Protein AF-A0A0Q9QIS9-F1 (afdb_monomer_lite)

Radius of gyration: 12.26 Å; chains: 1; bounding box: 34×26×26 Å

Secondary structure (DSSP, 8-state):
--HHHHHHHHHHHHHHHHHHHHHHHHTT--HHHHHHHHHHHHHHTT----HHHHHHHHHHHHTTPPP-HHHHHH---

Structure (mmCIF, N/CA/C/O backbone):
data_AF-A0A0Q9QIS9-F1
#
_entry.id   AF-A0A0Q9QIS9-F1
#
loop_
_atom_site.group_PDB
_atom_site.id
_atom_site.type_symbol
_atom_site.label_atom_id
_atom_site.label_alt_id
_atom_site.label_comp_id
_atom_site.label_asym_id
_atom_site.label_entity_id
_atom_site.label_seq_id
_atom_site.pdbx_PDB_ins_code
_atom_site.Cartn_x
_atom_site.Cartn_y
_atom_site.Cartn_z
_atom_site.occupancy
_atom_site.B_iso_or_equiv
_atom_site.auth_seq_id
_atom_site.auth_comp_id
_atom_site.auth_asym_id
_atom_site.auth_atom_id
_atom_site.pdbx_PDB_model_num
ATOM 1 N N . MET A 1 1 ? -20.553 14.310 12.420 1.00 49.56 1 MET A N 1
ATOM 2 C CA . MET A 1 1 ? -19.809 13.290 11.657 1.00 49.56 1 MET A CA 1
ATOM 3 C C . MET A 1 1 ? -18.850 14.039 10.741 1.00 49.56 1 MET A C 1
ATOM 5 O O . MET A 1 1 ? -19.285 14.493 9.700 1.00 49.56 1 MET A O 1
ATOM 9 N N . ILE A 1 2 ? -17.631 14.330 11.209 1.00 59.72 2 ILE A N 1
ATOM 10 C CA . ILE A 1 2 ? -16.574 15.036 10.439 1.00 59.72 2 ILE A CA 1
ATOM 11 C C . ILE A 1 2 ? -15.212 14.347 10.668 1.00 59.72 2 ILE A C 1
ATOM 13 O O . ILE A 1 2 ? -14.356 14.339 9.797 1.00 59.72 2 ILE A O 1
ATOM 17 N N . GLU A 1 3 ? -15.040 13.670 11.807 1.00 58.53 3 GLU A N 1
ATOM 18 C CA . GLU A 1 3 ? -13.795 12.975 12.162 1.00 58.53 3 GLU A CA 1
ATOM 19 C C . GLU A 1 3 ? -13.467 11.759 11.274 1.00 58.53 3 GLU A C 1
ATOM 21 O O . GLU A 1 3 ? -12.301 11.480 11.032 1.00 58.53 3 GLU A O 1
ATOM 26 N N . GLN A 1 4 ? -14.480 11.056 10.751 1.00 57.03 4 GLN A N 1
ATOM 27 C CA . GLN A 1 4 ? -14.276 9.835 9.955 1.00 57.03 4 GLN A CA 1
ATOM 28 C C . GLN A 1 4 ? -13.742 10.126 8.540 1.00 57.03 4 GLN A C 1
ATOM 30 O O . GLN A 1 4 ? -12.892 9.381 8.062 1.00 57.03 4 GLN A O 1
ATOM 35 N N . ASP A 1 5 ? -14.187 11.214 7.901 1.00 60.41 5 ASP A N 1
ATOM 36 C CA . ASP A 1 5 ? -13.705 11.642 6.577 1.00 60.41 5 ASP A CA 1
ATOM 37 C C . ASP A 1 5 ? -12.242 12.089 6.627 1.00 60.41 5 ASP A C 1
ATOM 39 O O . ASP A 1 5 ? -11.443 11.699 5.783 1.00 60.41 5 ASP A O 1
ATOM 43 N N . ALA A 1 6 ? -11.860 12.842 7.664 1.00 63.19 6 ALA A N 1
ATOM 44 C CA . ALA A 1 6 ? -10.483 13.301 7.829 1.00 63.19 6 ALA A CA 1
ATOM 45 C C . ALA A 1 6 ? -9.494 12.130 7.995 1.00 63.19 6 ALA A C 1
ATOM 47 O O . ALA A 1 6 ? -8.384 12.179 7.467 1.00 63.19 6 ALA A O 1
ATOM 48 N N . THR A 1 7 ? -9.894 11.059 8.692 1.00 73.12 7 THR A N 1
ATOM 49 C CA . THR A 1 7 ? -9.079 9.840 8.810 1.00 73.12 7 THR A CA 1
ATOM 50 C C . THR A 1 7 ? -8.992 9.078 7.488 1.00 73.12 7 THR A C 1
ATOM 52 O O . THR A 1 7 ? -7.914 8.602 7.137 1.00 73.12 7 THR A O 1
ATOM 55 N N . THR A 1 8 ? -10.090 8.976 6.733 1.00 81.00 8 THR A N 1
ATOM 56 C CA . THR A 1 8 ? -10.090 8.311 5.421 1.00 81.00 8 THR A CA 1
ATOM 57 C C . THR A 1 8 ? -9.248 9.073 4.397 1.00 81.00 8 THR A C 1
ATOM 59 O O . THR A 1 8 ? -8.462 8.448 3.690 1.00 81.00 8 THR A O 1
ATOM 62 N N . GLU A 1 9 ? -9.322 10.403 4.356 1.00 83.12 9 GLU A N 1
ATOM 63 C CA . GLU A 1 9 ? -8.471 11.240 3.499 1.00 83.12 9 GLU A CA 1
ATOM 64 C C . GLU A 1 9 ? -6.987 11.096 3.864 1.00 83.12 9 GLU A C 1
ATOM 66 O O . GLU A 1 9 ? -6.155 10.849 2.992 1.00 83.12 9 GLU A O 1
ATOM 71 N N . ALA A 1 10 ? -6.647 11.140 5.159 1.00 84.25 10 ALA A N 1
ATOM 72 C CA . ALA A 1 10 ? -5.271 10.936 5.617 1.00 84.25 10 ALA A CA 1
ATOM 73 C C . ALA A 1 10 ? -4.734 9.535 5.262 1.00 84.25 10 ALA A C 1
ATOM 75 O O . ALA A 1 10 ? -3.598 9.406 4.806 1.00 84.25 10 ALA A O 1
ATOM 76 N N . LYS A 1 11 ? -5.558 8.487 5.416 1.00 84.19 11 LYS A N 1
ATOM 77 C CA . LYS A 1 11 ? -5.218 7.111 5.017 1.00 84.19 11 LYS A CA 1
ATOM 78 C C . LYS A 1 11 ? -5.036 6.998 3.501 1.00 84.19 11 LYS A C 1
ATOM 80 O O . LYS A 1 11 ? -4.101 6.345 3.049 1.00 84.19 11 LYS A O 1
ATOM 85 N N . THR A 1 12 ? -5.899 7.652 2.725 1.00 89.12 12 THR A N 1
ATOM 86 C CA . THR A 1 12 ? -5.834 7.666 1.255 1.00 89.12 12 THR A CA 1
ATOM 87 C C . THR A 1 12 ? -4.544 8.321 0.774 1.00 89.12 12 THR A C 1
ATOM 89 O O . THR A 1 12 ? -3.858 7.773 -0.084 1.00 89.12 12 THR A O 1
ATOM 92 N N . GLU A 1 13 ? -4.179 9.466 1.350 1.00 88.12 13 GLU A N 1
ATOM 93 C CA . GLU A 1 13 ? -2.952 10.178 0.989 1.00 88.12 13 GLU A CA 1
ATOM 94 C C . GLU A 1 13 ? -1.696 9.391 1.387 1.00 88.12 13 GLU A C 1
ATOM 96 O O . GLU A 1 13 ? -0.743 9.291 0.613 1.00 88.12 13 GLU A O 1
ATOM 101 N N . ALA A 1 14 ? -1.703 8.754 2.558 1.00 89.31 14 ALA A N 1
ATOM 102 C CA . ALA A 1 14 ? -0.624 7.858 2.956 1.00 89.31 14 ALA A CA 1
ATOM 103 C C . ALA A 1 14 ? -0.491 6.665 1.990 1.00 89.31 14 ALA A C 1
ATOM 105 O O . ALA A 1 14 ? 0.611 6.390 1.516 1.00 89.31 14 ALA A O 1
ATOM 106 N N . LEU A 1 15 ? -1.600 6.014 1.612 1.00 88.25 15 LEU A N 1
ATOM 107 C CA . LEU A 1 15 ? -1.598 4.923 0.628 1.00 88.25 15 LEU A CA 1
ATOM 108 C C . LEU A 1 15 ? -1.097 5.372 -0.749 1.00 88.25 15 LEU A C 1
ATOM 110 O O . LEU A 1 15 ? -0.326 4.646 -1.371 1.00 88.25 15 LEU A O 1
ATOM 114 N N . ARG A 1 16 ? -1.470 6.572 -1.215 1.00 89.00 16 ARG A N 1
ATOM 115 C CA . ARG A 1 16 ? -0.945 7.145 -2.469 1.00 89.00 16 ARG A CA 1
ATOM 116 C C . ARG A 1 16 ? 0.569 7.279 -2.444 1.00 89.00 16 ARG A C 1
ATOM 118 O O . ARG A 1 16 ? 1.227 6.881 -3.400 1.00 89.00 16 ARG A O 1
ATOM 125 N N . ASN A 1 17 ? 1.118 7.805 -1.352 1.00 89.31 17 ASN A N 1
ATOM 126 C CA . ASN A 1 17 ? 2.562 7.962 -1.202 1.00 89.31 17 ASN A CA 1
ATOM 127 C C . ASN A 1 17 ? 3.281 6.607 -1.158 1.00 89.31 17 ASN A C 1
ATOM 129 O O . ASN A 1 17 ? 4.310 6.440 -1.813 1.00 89.31 17 ASN A O 1
ATOM 133 N N . VAL A 1 18 ? 2.716 5.626 -0.448 1.00 89.06 18 VAL A N 1
ATOM 134 C CA . VAL A 1 18 ? 3.232 4.249 -0.395 1.00 89.06 18 VAL A CA 1
ATOM 135 C C . VAL A 1 18 ? 3.246 3.616 -1.789 1.00 89.06 18 VAL A C 1
ATOM 137 O O . VAL A 1 18 ? 4.303 3.209 -2.265 1.00 89.06 18 VAL A O 1
ATOM 140 N N . VAL A 1 19 ? 2.102 3.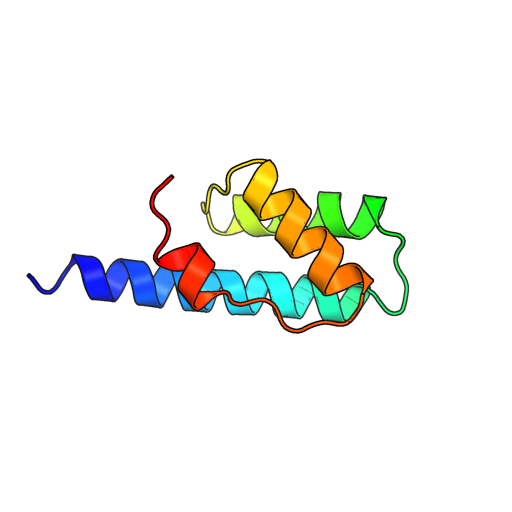584 -2.478 1.00 87.12 19 VAL A N 1
ATOM 141 C CA . VAL A 1 19 ? 1.981 2.982 -3.816 1.00 87.12 19 VAL A CA 1
ATOM 142 C C . VAL A 1 19 ? 2.879 3.695 -4.824 1.00 87.12 19 VAL A C 1
ATOM 144 O O . VAL A 1 19 ? 3.570 3.032 -5.594 1.00 87.12 19 VAL A O 1
ATOM 147 N N . GLY A 1 20 ? 2.927 5.029 -4.801 1.00 86.38 20 GLY A N 1
ATOM 148 C CA . GLY A 1 20 ? 3.799 5.809 -5.681 1.00 86.38 20 GLY A CA 1
ATOM 149 C C . GLY A 1 20 ? 5.282 5.509 -5.454 1.00 86.38 20 GLY A C 1
ATOM 150 O O . GLY A 1 20 ? 6.036 5.359 -6.417 1.00 86.38 20 GLY A O 1
ATOM 151 N N . ARG A 1 21 ? 5.698 5.346 -4.190 1.00 83.88 21 ARG A N 1
ATOM 152 C CA . ARG A 1 21 ? 7.060 4.926 -3.844 1.00 83.88 21 ARG A CA 1
ATOM 153 C C . ARG A 1 21 ? 7.350 3.530 -4.379 1.00 83.88 21 ARG A C 1
ATOM 155 O O . ARG A 1 21 ? 8.339 3.380 -5.076 1.00 83.88 21 ARG A O 1
ATOM 162 N N . VAL A 1 22 ? 6.500 2.539 -4.120 1.00 84.19 22 VAL A N 1
ATOM 163 C CA . VAL A 1 22 ? 6.740 1.152 -4.561 1.00 84.19 22 VAL A CA 1
ATOM 164 C C . VAL A 1 22 ? 6.735 1.039 -6.094 1.00 84.19 22 VAL A C 1
ATOM 166 O O . VAL A 1 22 ? 7.606 0.391 -6.670 1.00 84.19 22 VAL A O 1
ATOM 169 N N . THR A 1 23 ? 5.825 1.742 -6.773 1.00 80.38 23 THR A N 1
ATOM 170 C CA . THR A 1 23 ? 5.729 1.749 -8.246 1.00 80.38 23 THR A CA 1
ATOM 171 C C . THR A 1 23 ? 6.973 2.354 -8.900 1.00 80.38 23 THR A C 1
ATOM 173 O O . THR A 1 23 ? 7.443 1.852 -9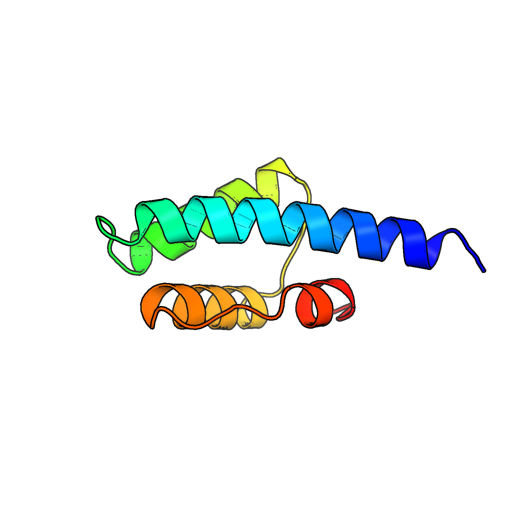.912 1.00 80.38 23 THR A O 1
ATOM 176 N N . SER A 1 24 ? 7.574 3.382 -8.296 1.00 79.62 24 SER A N 1
ATOM 177 C CA . SER A 1 24 ? 8.829 3.978 -8.784 1.00 79.62 24 SER A CA 1
ATOM 178 C C . SER A 1 24 ? 10.008 2.985 -8.786 1.00 79.62 24 SER A C 1
ATOM 180 O O . SER A 1 24 ? 10.939 3.11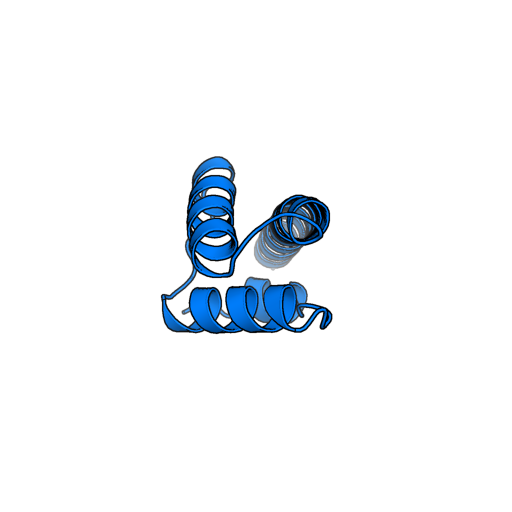8 -9.574 1.00 79.62 24 SER A O 1
ATOM 182 N N . TRP A 1 25 ? 9.963 1.953 -7.936 1.00 69.62 25 TRP A N 1
ATOM 183 C CA . TRP A 1 25 ? 11.011 0.931 -7.831 1.00 69.62 25 TRP A CA 1
ATOM 184 C C . TRP A 1 25 ? 10.713 -0.286 -8.723 1.00 69.62 25 TRP A C 1
ATOM 186 O O . TRP A 1 25 ? 11.624 -1.065 -9.021 1.00 69.62 25 TRP A O 1
ATOM 196 N N . GLN A 1 26 ? 9.466 -0.419 -9.194 1.00 66.19 26 GLN A N 1
ATOM 197 C CA . GLN A 1 26 ? 8.978 -1.535 -10.007 1.00 66.19 26 GLN A CA 1
ATOM 198 C C . GLN A 1 26 ? 9.721 -1.674 -11.340 1.00 66.19 26 GLN A C 1
ATOM 200 O O . GLN A 1 26 ? 9.970 -2.800 -11.760 1.00 66.19 26 GLN A O 1
ATOM 205 N N . GLU A 1 27 ? 10.216 -0.578 -11.933 1.00 62.66 27 GLU A N 1
ATOM 206 C CA . GLU A 1 27 ? 11.051 -0.642 -13.148 1.00 62.66 27 GLU A CA 1
ATOM 207 C C . GLU A 1 27 ? 12.336 -1.481 -12.961 1.00 62.66 27 GLU A C 1
ATOM 209 O O . GLU A 1 27 ? 12.988 -1.859 -13.935 1.00 62.66 27 GLU A O 1
ATOM 214 N N . SER A 1 28 ? 12.707 -1.790 -11.714 1.00 59.38 28 SER A N 1
ATOM 215 C CA . SER A 1 28 ? 13.930 -2.513 -11.356 1.00 59.38 28 SER A CA 1
ATOM 216 C C . SER A 1 28 ? 13.729 -3.727 -10.436 1.00 59.38 28 SER A C 1
ATOM 218 O O . SER A 1 28 ? 14.716 -4.387 -10.101 1.00 59.38 28 SER A O 1
ATOM 220 N N . ALA A 1 29 ? 12.495 -4.047 -10.027 1.00 63.47 29 ALA A N 1
ATOM 221 C CA . ALA A 1 29 ? 12.213 -4.985 -8.936 1.00 63.47 29 ALA A CA 1
ATOM 222 C C . ALA A 1 29 ? 11.282 -6.143 -9.347 1.00 63.47 29 ALA A C 1
ATOM 224 O O . ALA A 1 29 ? 10.388 -5.984 -10.170 1.00 63.47 29 ALA A O 1
ATOM 225 N N . THR A 1 30 ? 11.483 -7.323 -8.749 1.00 73.81 30 THR A N 1
ATOM 226 C CA . THR A 1 30 ? 10.596 -8.495 -8.905 1.00 73.81 30 THR A CA 1
ATOM 227 C C . THR A 1 30 ? 9.394 -8.429 -7.958 1.00 73.81 30 THR A C 1
ATOM 229 O O . THR A 1 30 ? 9.505 -7.829 -6.892 1.00 73.81 30 THR A O 1
ATOM 232 N N . ASP A 1 31 ? 8.299 -9.132 -8.265 1.00 70.00 31 ASP A N 1
ATOM 233 C CA . ASP A 1 31 ? 7.061 -9.165 -7.456 1.00 70.00 31 ASP A CA 1
ATOM 234 C C . ASP A 1 31 ? 7.275 -9.427 -5.956 1.00 70.00 31 ASP A C 1
ATOM 236 O O . ASP A 1 31 ? 6.626 -8.807 -5.114 1.00 70.00 31 ASP A O 1
ATOM 240 N N . GLY A 1 32 ? 8.224 -10.302 -5.598 1.00 72.06 32 GLY A N 1
ATOM 241 C CA . GLY A 1 32 ? 8.567 -10.567 -4.194 1.00 72.06 32 GLY A CA 1
ATOM 242 C C . GLY A 1 32 ? 9.092 -9.328 -3.459 1.00 72.06 32 GLY A C 1
ATOM 243 O O . GLY A 1 32 ? 8.724 -9.083 -2.316 1.00 72.06 32 GLY A O 1
ATOM 244 N N . THR A 1 33 ? 9.875 -8.497 -4.146 1.00 83.75 33 THR A N 1
ATOM 245 C CA . THR A 1 33 ? 10.397 -7.225 -3.625 1.00 83.75 33 THR A CA 1
ATOM 246 C C . THR A 1 33 ? 9.294 -6.174 -3.520 1.00 83.75 33 THR A C 1
ATOM 248 O O . THR A 1 33 ? 9.246 -5.439 -2.542 1.00 83.75 33 THR A O 1
ATOM 251 N N . ILE A 1 34 ? 8.365 -6.133 -4.484 1.00 84.38 34 ILE A N 1
ATOM 252 C CA . ILE A 1 34 ? 7.202 -5.228 -4.444 1.00 84.38 34 ILE A CA 1
ATOM 253 C C . ILE A 1 34 ? 6.377 -5.489 -3.181 1.00 84.38 34 ILE A C 1
ATOM 255 O O . ILE A 1 34 ? 5.944 -4.545 -2.521 1.00 84.38 34 ILE A O 1
ATOM 259 N N . ARG A 1 35 ? 6.179 -6.762 -2.819 1.00 85.62 35 ARG A N 1
ATOM 260 C CA . ARG A 1 35 ? 5.439 -7.133 -1.610 1.00 85.62 35 AR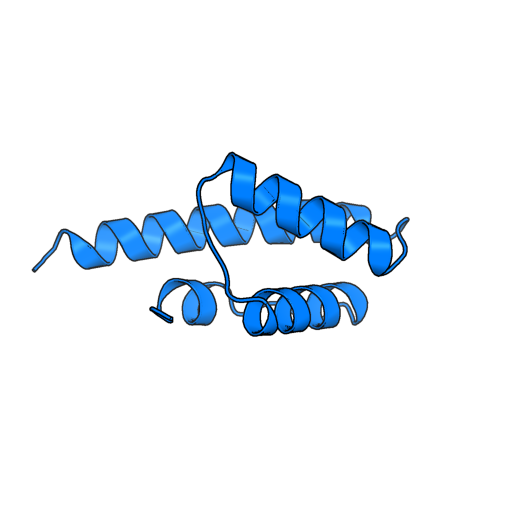G A CA 1
ATOM 261 C C . ARG A 1 35 ? 6.154 -6.729 -0.322 1.00 85.62 35 ARG A C 1
ATOM 263 O O . ARG A 1 35 ? 5.521 -6.142 0.548 1.00 85.62 35 ARG A O 1
ATOM 270 N N . GLU A 1 36 ? 7.446 -7.020 -0.206 1.00 87.06 36 GLU A N 1
ATOM 271 C CA . GLU A 1 36 ? 8.233 -6.661 0.982 1.00 87.06 36 GLU A CA 1
ATOM 272 C C . GLU A 1 36 ? 8.274 -5.140 1.205 1.00 87.06 36 GLU A C 1
ATOM 274 O O . GLU A 1 36 ? 8.063 -4.669 2.324 1.00 87.06 36 GLU A O 1
ATOM 279 N N . GLU A 1 37 ? 8.468 -4.365 0.136 1.00 88.75 37 GLU A N 1
ATOM 280 C CA . GLU A 1 37 ? 8.475 -2.900 0.199 1.00 88.75 37 GLU A CA 1
ATOM 281 C C . GLU A 1 37 ? 7.088 -2.330 0.518 1.00 88.75 37 GLU A C 1
ATOM 283 O O . GLU A 1 37 ? 6.976 -1.392 1.308 1.00 88.75 37 GLU A O 1
ATOM 288 N N . LEU A 1 38 ? 6.022 -2.910 -0.048 1.00 88.88 38 LEU A N 1
ATOM 289 C CA . LEU A 1 38 ? 4.648 -2.537 0.285 1.00 88.88 38 LEU A CA 1
ATOM 290 C C . LEU A 1 38 ? 4.365 -2.764 1.775 1.00 88.88 38 LEU A C 1
ATOM 292 O O . LEU A 1 38 ? 3.871 -1.856 2.440 1.00 88.88 38 LEU A O 1
ATOM 296 N N . ASP A 1 39 ? 4.703 -3.939 2.308 1.00 89.31 39 ASP A N 1
ATOM 297 C CA . ASP A 1 39 ? 4.509 -4.257 3.726 1.00 89.31 39 ASP A CA 1
ATOM 298 C C . ASP A 1 39 ? 5.315 -3.323 4.636 1.00 89.31 39 ASP A C 1
ATOM 300 O O . ASP A 1 39 ? 4.793 -2.822 5.636 1.00 89.31 39 ASP A O 1
ATOM 304 N N . SER A 1 40 ? 6.568 -3.035 4.273 1.00 89.25 40 SER A N 1
ATOM 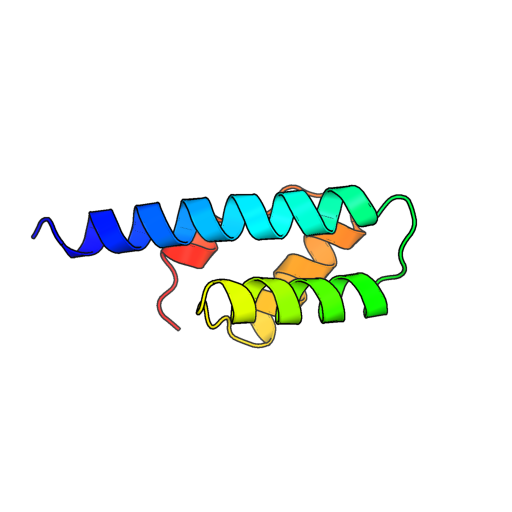305 C CA . SER A 1 40 ? 7.407 -2.100 5.022 1.00 89.25 40 SER A CA 1
ATOM 306 C C . SER A 1 40 ? 6.795 -0.699 5.045 1.00 89.25 40 SER A C 1
ATOM 308 O O . SER A 1 40 ? 6.597 -0.132 6.119 1.00 89.25 40 SER A O 1
ATOM 310 N N . ALA A 1 41 ? 6.420 -0.169 3.883 1.00 89.19 41 ALA A N 1
ATOM 311 C CA . ALA A 1 41 ? 5.899 1.183 3.751 1.00 89.19 41 ALA A CA 1
ATOM 312 C C . ALA A 1 41 ? 4.526 1.358 4.426 1.00 89.19 41 ALA A C 1
ATOM 314 O O . ALA A 1 41 ? 4.263 2.407 5.013 1.00 89.19 41 ALA A O 1
ATOM 315 N N . LEU A 1 42 ? 3.667 0.331 4.405 1.00 89.38 42 LEU A N 1
ATOM 316 C CA . LEU A 1 42 ? 2.406 0.304 5.156 1.00 89.38 42 LEU A CA 1
ATOM 317 C C . LEU A 1 42 ? 2.647 0.347 6.671 1.00 89.38 42 LEU A C 1
ATOM 319 O O . LEU A 1 42 ? 1.999 1.124 7.379 1.00 89.38 42 LEU A O 1
ATOM 323 N N . ALA A 1 43 ? 3.619 -0.428 7.162 1.00 89.50 43 ALA A N 1
ATOM 324 C CA . ALA A 1 43 ? 4.001 -0.431 8.570 1.00 89.50 43 ALA A CA 1
ATOM 325 C C . ALA A 1 43 ? 4.607 0.913 9.019 1.00 89.50 43 ALA A C 1
ATOM 327 O O . ALA A 1 43 ? 4.310 1.366 10.125 1.00 89.50 43 ALA A O 1
ATOM 328 N N . GLU A 1 44 ? 5.394 1.584 8.166 1.00 89.06 44 GLU A N 1
ATOM 329 C CA . GLU A 1 44 ? 5.958 2.918 8.442 1.00 89.06 44 GLU A CA 1
ATOM 330 C C . GLU A 1 44 ? 4.868 3.966 8.725 1.00 89.06 44 GLU A C 1
ATOM 332 O O . GLU A 1 44 ? 5.046 4.833 9.583 1.00 89.06 44 GLU A O 1
ATOM 337 N N . VAL A 1 45 ? 3.730 3.881 8.028 1.00 87.19 45 VAL A N 1
ATOM 338 C CA . VAL A 1 45 ? 2.602 4.819 8.177 1.00 87.19 45 VAL A CA 1
ATOM 339 C C . VAL A 1 45 ? 1.491 4.300 9.097 1.00 87.19 45 VAL A C 1
ATOM 341 O O . VAL A 1 45 ? 0.490 4.987 9.298 1.00 87.19 45 VAL A O 1
ATOM 344 N N . GLY A 1 46 ? 1.658 3.106 9.674 1.00 85.88 46 GLY A N 1
ATOM 345 C CA . GLY A 1 46 ? 0.693 2.494 10.589 1.00 85.88 46 GLY A CA 1
ATOM 346 C C . GLY A 1 46 ? -0.627 2.085 9.929 1.00 85.88 46 GLY A C 1
ATOM 347 O O . GLY A 1 46 ? -1.666 2.091 10.589 1.00 85.88 46 GLY A O 1
ATOM 348 N N . ILE A 1 47 ? -0.607 1.765 8.633 1.00 87.75 47 ILE A N 1
ATOM 349 C CA . ILE A 1 47 ? -1.777 1.265 7.909 1.00 87.75 47 ILE A CA 1
ATOM 350 C C . ILE A 1 47 ? -1.708 -0.251 7.858 1.00 87.75 47 ILE A C 1
ATOM 352 O O . ILE A 1 47 ? -0.749 -0.818 7.349 1.00 87.75 47 ILE A O 1
ATOM 356 N N . ASP A 1 48 ? -2.766 -0.896 8.335 1.00 86.94 48 ASP A N 1
ATOM 357 C CA . ASP A 1 48 ? -2.941 -2.333 8.180 1.00 86.94 48 ASP A CA 1
ATOM 358 C C . ASP A 1 48 ? -3.876 -2.607 6.994 1.00 86.94 48 ASP A C 1
ATOM 360 O O . ASP A 1 48 ? -4.966 -2.027 6.897 1.00 86.94 48 ASP A O 1
ATOM 364 N N . LEU A 1 49 ? -3.424 -3.459 6.077 1.00 86.31 49 LEU A N 1
ATOM 365 C CA . LEU A 1 49 ? -4.217 -3.994 4.974 1.00 86.31 49 LEU A CA 1
ATOM 366 C C . LEU A 1 49 ? -4.336 -5.501 5.162 1.00 86.31 49 LEU A C 1
ATOM 368 O O . LEU A 1 49 ? -3.391 -6.172 5.570 1.00 86.31 49 LEU A O 1
ATOM 372 N N . THR A 1 50 ? -5.487 -6.055 4.801 1.00 90.31 50 THR A N 1
ATOM 373 C CA . THR A 1 50 ? -5.655 -7.510 4.762 1.00 90.31 50 THR A CA 1
ATOM 374 C C . THR A 1 50 ? -4.719 -8.135 3.726 1.00 90.31 50 THR A C 1
ATOM 376 O O . THR A 1 50 ? -4.319 -7.496 2.750 1.00 90.31 50 THR A O 1
ATOM 379 N N . ASP A 1 51 ? -4.404 -9.420 3.883 1.00 88.06 51 ASP A N 1
ATOM 380 C CA . ASP A 1 51 ? -3.528 -10.123 2.939 1.00 88.06 51 ASP A CA 1
ATOM 381 C C . ASP A 1 51 ? -4.075 -10.121 1.507 1.00 88.06 51 ASP A C 1
ATOM 383 O O . ASP A 1 51 ? -3.293 -10.027 0.564 1.00 88.06 51 ASP A O 1
ATOM 387 N N . ALA A 1 52 ? -5.403 -10.151 1.349 1.00 87.12 52 ALA A N 1
ATOM 388 C CA . ALA A 1 52 ? -6.070 -10.057 0.052 1.00 87.12 52 ALA A CA 1
ATOM 389 C C . ALA A 1 52 ? -5.921 -8.665 -0.583 1.00 87.12 52 ALA A C 1
ATOM 391 O O . ALA A 1 52 ? -5.672 -8.560 -1.782 1.00 87.12 52 ALA A O 1
ATOM 392 N N . GLN A 1 53 ? -6.033 -7.597 0.214 1.00 90.25 53 GLN A N 1
ATOM 393 C CA . GLN A 1 53 ? -5.798 -6.230 -0.257 1.00 90.25 53 GLN A CA 1
ATOM 394 C C . GLN A 1 53 ? -4.332 -6.034 -0.652 1.00 90.25 53 GLN A C 1
ATOM 396 O O . GLN A 1 53 ? -4.059 -5.464 -1.704 1.00 90.25 53 GLN A O 1
ATOM 401 N N . ARG A 1 54 ? -3.389 -6.556 0.143 1.00 90.31 54 ARG A N 1
ATOM 402 C CA . ARG A 1 54 ? -1.958 -6.525 -0.193 1.00 90.31 54 ARG A CA 1
ATOM 403 C C . ARG A 1 54 ? -1.662 -7.251 -1.495 1.00 90.31 54 ARG A C 1
ATOM 405 O O . ARG A 1 54 ? -0.994 -6.689 -2.351 1.00 90.31 54 ARG A O 1
ATOM 412 N N . GLU A 1 55 ? -2.215 -8.448 -1.673 1.00 89.56 55 GLU A N 1
ATOM 413 C CA . GLU A 1 55 ? -2.076 -9.220 -2.912 1.00 89.56 55 GLU A CA 1
ATOM 414 C C . GLU A 1 55 ? -2.606 -8.445 -4.121 1.00 89.56 55 GLU A C 1
ATOM 416 O O . GLU A 1 55 ? -1.929 -8.344 -5.143 1.00 89.56 55 GLU A O 1
ATOM 421 N N . ALA A 1 56 ? -3.789 -7.840 -3.987 1.00 89.31 56 ALA A N 1
ATOM 422 C CA . ALA A 1 56 ? -4.391 -7.046 -5.049 1.00 89.31 56 ALA A CA 1
ATOM 423 C C . ALA A 1 56 ? -3.530 -5.827 -5.413 1.00 89.31 56 ALA A C 1
ATOM 425 O O . ALA A 1 56 ? -3.350 -5.549 -6.598 1.00 89.31 56 ALA A O 1
ATOM 426 N N . VAL A 1 57 ? -2.976 -5.120 -4.423 1.00 89.50 57 VAL A N 1
ATOM 427 C CA . VAL A 1 57 ? -2.075 -3.979 -4.651 1.00 89.50 57 VAL A CA 1
ATOM 428 C C . VAL A 1 57 ? -0.784 -4.436 -5.326 1.00 89.50 57 VAL A C 1
ATOM 430 O O . VAL A 1 57 ? -0.379 -3.834 -6.316 1.00 89.50 57 VAL A O 1
ATOM 433 N N . THR A 1 58 ? -0.161 -5.513 -4.841 1.00 89.50 5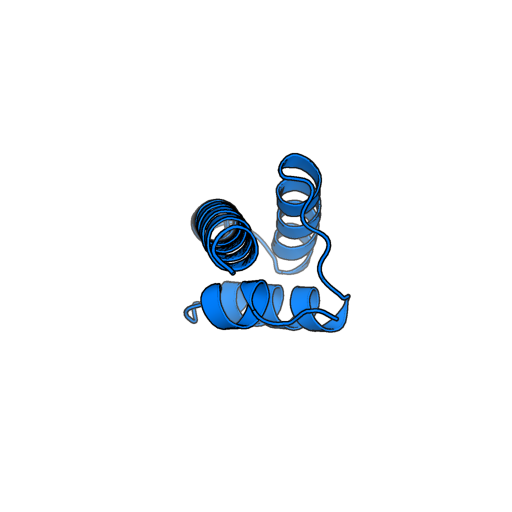8 THR A N 1
ATOM 434 C CA . THR A 1 58 ? 1.057 -6.074 -5.441 1.00 89.50 58 THR A CA 1
ATOM 435 C C . THR A 1 58 ? 0.836 -6.453 -6.905 1.00 89.50 58 THR A C 1
ATOM 437 O O . THR A 1 58 ? 1.662 -6.088 -7.738 1.00 89.50 58 THR A O 1
ATOM 440 N N . GLN A 1 59 ? -0.280 -7.114 -7.240 1.00 88.12 59 GLN A N 1
ATOM 441 C CA . GLN A 1 59 ? -0.593 -7.449 -8.633 1.00 88.12 59 GLN A CA 1
ATOM 442 C C . GLN A 1 59 ? -0.806 -6.209 -9.502 1.00 88.12 59 GLN A C 1
ATOM 444 O O . GLN A 1 59 ? -0.218 -6.128 -10.572 1.00 88.12 59 GLN A O 1
ATOM 449 N N . HIS A 1 60 ? -1.576 -5.216 -9.041 1.00 89.69 60 HIS A N 1
ATOM 450 C CA . HIS A 1 60 ? -1.777 -3.988 -9.819 1.00 89.69 60 HIS A CA 1
ATOM 451 C C . HIS A 1 60 ? -0.454 -3.265 -10.091 1.00 89.69 60 HIS A C 1
ATOM 453 O O . HIS A 1 60 ? -0.212 -2.859 -11.223 1.00 89.69 60 HIS A O 1
ATOM 459 N N . ILE A 1 61 ? 0.419 -3.149 -9.085 1.00 86.12 61 ILE A N 1
ATOM 460 C CA . ILE A 1 61 ? 1.736 -2.523 -9.253 1.00 86.12 61 ILE A CA 1
ATOM 461 C C . ILE A 1 61 ? 2.608 -3.338 -10.219 1.00 86.12 61 ILE A C 1
ATOM 463 O O . ILE A 1 61 ? 3.256 -2.753 -11.083 1.00 86.12 61 ILE A O 1
ATOM 467 N N . SER A 1 62 ? 2.616 -4.671 -10.103 1.00 84.25 62 SER A N 1
ATOM 468 C CA . SER A 1 62 ? 3.386 -5.548 -10.998 1.00 84.25 62 SER A CA 1
ATOM 469 C C . SER A 1 62 ? 2.919 -5.448 -12.456 1.00 84.25 62 SER A C 1
ATOM 471 O O . SER A 1 62 ? 3.742 -5.299 -13.360 1.00 84.25 62 SER A O 1
ATOM 473 N N . ASP A 1 63 ? 1.603 -5.415 -12.674 1.00 86.00 63 ASP A N 1
ATOM 474 C CA . ASP A 1 63 ? 0.983 -5.281 -13.996 1.00 86.00 63 ASP A CA 1
ATOM 475 C C . ASP A 1 63 ? 1.086 -3.854 -14.575 1.00 86.00 63 ASP A C 1
ATOM 477 O O . ASP A 1 63 ? 0.714 -3.619 -15.728 1.00 86.00 63 ASP A O 1
ATOM 481 N N . GLY A 1 64 ? 1.571 -2.879 -13.794 1.00 82.44 64 GLY A N 1
ATOM 482 C CA . GLY A 1 64 ? 1.609 -1.465 -14.179 1.00 82.44 64 GLY A CA 1
ATOM 483 C C . GLY A 1 64 ? 0.223 -0.810 -14.242 1.00 82.44 64 GLY A C 1
ATOM 484 O O . GLY A 1 64 ? 0.035 0.194 -14.932 1.00 82.44 64 GLY A O 1
ATOM 485 N N . HIS A 1 65 ? -0.762 -1.382 -13.552 1.00 86.25 65 HIS A N 1
ATOM 486 C CA . HIS A 1 65 ? -2.105 -0.836 -13.421 1.00 86.25 65 HIS A CA 1
ATOM 487 C C . HIS A 1 65 ? -2.204 0.167 -12.264 1.00 86.25 65 HIS A C 1
ATOM 489 O O . HIS A 1 65 ? -1.493 0.090 -11.263 1.00 86.25 65 HIS A O 1
ATOM 495 N N . GLU A 1 66 ? -3.142 1.108 -12.385 1.00 84.25 66 GLU A N 1
ATOM 496 C CA . GLU A 1 66 ? -3.442 2.053 -11.310 1.00 84.25 66 GLU A CA 1
ATOM 497 C C . GLU A 1 66 ? -4.123 1.339 -10.129 1.00 84.25 66 GLU A C 1
ATOM 499 O O . GLU A 1 66 ? -5.011 0.506 -10.315 1.00 84.25 66 GLU A O 1
ATOM 504 N N . VAL A 1 67 ? -3.711 1.680 -8.905 1.00 86.81 67 VAL A N 1
ATOM 505 C CA . VAL A 1 67 ? -4.296 1.155 -7.664 1.00 86.81 67 VAL A CA 1
ATOM 506 C C . VAL A 1 67 ? -5.374 2.114 -7.163 1.00 86.81 67 VAL A C 1
ATOM 508 O O . VAL A 1 67 ? -5.086 3.279 -6.877 1.00 86.81 67 VAL A O 1
ATOM 511 N N . ASP A 1 68 ? -6.594 1.614 -6.953 1.00 87.12 68 ASP A N 1
ATOM 512 C CA . ASP A 1 68 ? -7.665 2.385 -6.312 1.00 87.12 68 ASP A CA 1
ATOM 513 C C . ASP A 1 68 ? -7.461 2.473 -4.786 1.00 87.12 68 ASP A C 1
ATOM 515 O O . ASP A 1 68 ? -8.047 1.759 -3.968 1.00 87.12 68 ASP A O 1
ATOM 519 N N . VAL A 1 69 ? -6.578 3.388 -4.400 1.00 85.88 69 VAL A N 1
ATOM 520 C CA . VAL A 1 69 ? -6.259 3.743 -3.010 1.00 85.88 69 VAL A CA 1
ATOM 521 C C . VAL A 1 69 ? -7.446 4.305 -2.228 1.00 85.88 69 VAL A C 1
ATOM 523 O O . VAL A 1 69 ? -7.473 4.176 -1.004 1.00 85.88 69 VAL A O 1
ATOM 526 N N . ALA A 1 70 ? -8.432 4.910 -2.899 1.00 83.12 70 ALA A N 1
ATOM 527 C CA . ALA A 1 70 ? -9.618 5.444 -2.237 1.00 83.12 70 ALA A CA 1
ATOM 528 C C . ALA A 1 70 ? -10.549 4.304 -1.805 1.00 83.12 70 ALA A C 1
ATOM 530 O O . ALA A 1 70 ? -11.017 4.290 -0.664 1.00 83.12 70 ALA A O 1
ATOM 531 N N . ALA A 1 71 ? -10.746 3.305 -2.672 1.00 83.75 71 ALA A N 1
ATOM 532 C CA . ALA A 1 71 ? -11.465 2.086 -2.324 1.00 83.75 71 ALA A CA 1
ATOM 533 C C . ALA A 1 71 ? -10.786 1.342 -1.158 1.00 83.75 71 ALA A C 1
ATOM 535 O O . ALA A 1 71 ? -11.458 0.971 -0.198 1.00 83.75 71 ALA A O 1
ATOM 536 N N . LEU A 1 72 ? -9.453 1.215 -1.175 1.00 83.31 72 LEU A N 1
ATOM 537 C CA . LEU A 1 72 ? -8.675 0.587 -0.091 1.00 83.31 72 LEU A CA 1
ATOM 538 C C . LEU A 1 72 ? -8.755 1.345 1.245 1.00 83.31 72 LEU A C 1
ATOM 540 O O . LEU A 1 72 ? -8.739 0.745 2.323 1.00 83.31 72 LEU A O 1
ATOM 544 N N . ALA A 1 73 ? -8.816 2.675 1.205 1.00 80.94 73 ALA A N 1
ATOM 545 C CA . ALA A 1 73 ? -8.942 3.487 2.409 1.00 80.94 73 ALA A CA 1
ATOM 546 C C . ALA A 1 73 ? -10.360 3.442 3.003 1.00 80.94 73 ALA A C 1
ATOM 548 O O . ALA A 1 73 ? -10.508 3.512 4.227 1.00 80.94 73 ALA A O 1
ATOM 549 N N . ALA A 1 74 ? -11.380 3.327 2.148 1.00 78.19 74 ALA A N 1
ATOM 550 C CA . ALA A 1 74 ? -12.783 3.226 2.535 1.00 78.19 74 ALA A CA 1
ATOM 551 C C . ALA A 1 74 ? -13.163 1.829 3.052 1.00 78.19 74 ALA A C 1
ATOM 553 O O . ALA A 1 74 ? -14.056 1.716 3.899 1.00 78.19 74 ALA A O 1
ATOM 554 N N . ASP A 1 75 ? -12.479 0.788 2.572 1.00 72.69 75 ASP A N 1
ATOM 555 C CA . ASP A 1 75 ? -12.690 -0.593 2.991 1.00 72.69 75 ASP A CA 1
ATOM 556 C C . ASP A 1 75 ? -12.158 -0.806 4.419 1.00 72.69 75 ASP A C 1
ATOM 558 O O . ASP A 1 75 ? -10.952 -0.850 4.692 1.00 72.69 75 ASP A O 1
ATOM 562 N N . ARG A 1 76 ? -13.097 -0.860 5.367 1.00 59.94 76 ARG A N 1
ATOM 563 C CA . ARG A 1 76 ? -12.850 -1.244 6.757 1.00 59.94 76 ARG A CA 1
ATOM 564 C C . ARG A 1 76 ? -13.006 -2.762 6.824 1.00 59.94 76 ARG A C 1
ATOM 566 O O . ARG A 1 76 ? -14.134 -3.228 6.961 1.00 59.94 76 ARG A O 1
ATOM 573 N N . GLY A 1 77 ? -11.902 -3.487 6.645 1.00 52.00 77 GLY A N 1
ATOM 574 C CA . GLY A 1 77 ? -11.854 -4.944 6.824 1.00 52.00 77 GLY A CA 1
ATOM 575 C C . GLY A 1 77 ? -12.435 -5.403 8.158 1.00 52.00 77 GLY A C 1
ATOM 576 O O . GLY A 1 77 ? -12.316 -4.644 9.149 1.00 52.00 77 GLY A O 1
#

Foldseek 3Di:
DPVLVVQLVVQLVLVVVQLVVLLVCLVPDDLVVSLVSSVVSCVVSVHDADPVLSVVSSVCSNVVHDDPSSVRSPDPD

Sequence (77 aa):
MIEQDATTEAKTEALRNVVGRVTSWQESATDGTIREELDSALAEVGIDLTDAQREAVTQHISDGHEVDVAALAADRG

pLDDT: mean 81.14, std 10.63, range [49.56, 90.31]